Protein AF-A0A8K0KXX3-F1 (afdb_monomer)

Foldseek 3Di:
DVVVVLVVVLVVLVVDPDDFDRNDLVRCLLVLSVLRVVCVVPCVQSDPVLSVQRDPPCPPVLVSSLSNLVSSLVSVCCCCCPVVVHHPPDDGDDSNVRD

Solvent-accessible surface area (backbone atoms only — not comparable to full-atom values): 5772 Å² total; per-residue (Å²): 112,74,74,54,59,60,50,49,51,36,57,56,56,68,76,47,99,58,93,54,60,44,88,47,70,78,46,38,32,40,30,57,36,56,52,49,46,45,24,72,75,37,50,84,77,42,20,75,74,59,50,67,72,51,66,76,91,53,81,88,41,40,74,55,14,25,54,22,34,46,54,50,54,48,52,51,52,49,40,34,43,74,73,66,70,38,85,82,88,65,86,75,81,58,34,90,79,58,59

Secondary structure (DSSP, 8-state):
-HHHHHHHHHHHHTTS--SS--SSHHHHTTSHHHHHHHHHH-TTTS-HHHHTTSPS--TT-HHHHHHHHHHHHHHHHHIIIIIS-----SPPP-HHHH-

Nearest PDB structures (foldseek):
  5j8e-assembly2_B  TM=9.518E-01  e=3.336E-06  Homo sapiens
  1wix-assembly1_A  TM=8.982E-01  e=1.069E-04  Mus musculus

InterPro domains:
  IPR001715 Calponin homology domain [PS50021] (3-99)
  IPR036872 CH domain superfamily [G3DSA:1.10.418.10] (4-99)
  IPR043936 HOOK, N-terminal [PF19047] (8-99)

Radius of gyration: 13.1 Å; Cα contacts (8 Å, |Δi|>4): 102; chains: 1; bounding box: 31×33×28 Å

Organism: Ladona fulva (NCBI:txid123851)

pLDDT: mean 90.54, std 9.36, range [53.12, 98.19]

Structure (mmCIF, N/CA/C/O backbone):
data_AF-A0A8K0KXX3-F1
#
_entry.id   AF-A0A8K0KXX3-F1
#
loop_
_atom_site.group_PDB
_atom_site.id
_atom_site.type_symbol
_atom_site.label_atom_id
_atom_site.label_alt_id
_atom_site.label_comp_id
_atom_site.label_asym_id
_atom_site.label_entity_id
_atom_site.label_seq_id
_atom_site.pdbx_PDB_ins_code
_atom_site.Cartn_x
_atom_site.Cartn_y
_atom_site.Cartn_z
_atom_site.occupancy
_atom_site.B_iso_or_equiv
_atom_site.auth_seq_id
_atom_site.auth_comp_id
_atom_site.auth_asym_id
_atom_site.auth_atom_id
_atom_site.pdbx_PDB_model_num
ATOM 1 N N . MET A 1 1 ? -8.768 20.403 -5.171 1.00 53.12 1 MET A N 1
ATOM 2 C CA . MET A 1 1 ? -7.436 19.877 -5.523 1.00 53.12 1 MET A CA 1
ATOM 3 C C . MET A 1 1 ? -7.098 18.668 -4.655 1.00 53.12 1 MET A C 1
ATOM 5 O O . MET A 1 1 ? -7.176 17.582 -5.192 1.00 53.12 1 MET A O 1
ATOM 9 N N . PHE A 1 2 ? -6.911 18.791 -3.331 1.00 54.59 2 PHE A N 1
ATOM 10 C CA . PHE A 1 2 ? -6.634 17.634 -2.443 1.00 54.59 2 PHE A CA 1
ATOM 11 C C . PHE A 1 2 ? -7.691 16.506 -2.468 1.00 54.59 2 PHE A C 1
ATOM 13 O O . PHE A 1 2 ? -7.339 15.338 -2.552 1.00 54.59 2 PHE A O 1
ATOM 20 N N . LEU A 1 3 ? -8.984 16.850 -2.506 1.00 59.06 3 LEU A N 1
ATOM 21 C CA . LEU A 1 3 ? -10.077 15.861 -2.566 1.00 59.06 3 LEU A CA 1
ATOM 22 C C . LEU A 1 3 ? -10.132 15.040 -3.870 1.00 59.06 3 LEU A C 1
ATOM 24 O O . LEU A 1 3 ? -10.872 14.061 -3.930 1.00 59.06 3 LEU A O 1
ATOM 28 N N . GLU A 1 4 ? -9.434 15.453 -4.933 1.00 70.06 4 GLU A N 1
ATOM 29 C CA . GLU A 1 4 ? -9.422 14.687 -6.188 1.00 70.06 4 GLU A CA 1
ATOM 30 C C . GLU A 1 4 ? -8.363 13.585 -6.179 1.00 70.06 4 GLU A C 1
ATOM 32 O O . GLU A 1 4 ? -8.625 12.491 -6.670 1.00 70.06 4 GLU A O 1
ATOM 37 N N . GLU A 1 5 ? -7.209 13.831 -5.556 1.00 74.31 5 GLU A N 1
ATOM 38 C CA . GLU A 1 5 ? -6.121 12.851 -5.457 1.00 74.31 5 GLU A CA 1
ATOM 39 C C . GLU A 1 5 ? -6.500 11.673 -4.544 1.00 74.31 5 GLU A C 1
ATOM 41 O O . GLU A 1 5 ? -6.266 10.515 -4.887 1.00 74.31 5 GLU A O 1
ATOM 46 N N . GLU A 1 6 ? -7.173 11.945 -3.421 1.00 76.50 6 GLU A N 1
ATOM 47 C CA . GLU A 1 6 ? -7.668 10.909 -2.501 1.00 76.50 6 GLU A CA 1
ATOM 48 C C . GLU A 1 6 ? -8.710 10.002 -3.171 1.00 76.50 6 GLU A C 1
ATOM 50 O O . GLU A 1 6 ? -8.655 8.775 -3.059 1.00 76.50 6 GLU A O 1
ATOM 55 N N . LYS A 1 7 ? -9.637 10.599 -3.931 1.00 80.88 7 LYS A N 1
ATOM 56 C CA . LYS A 1 7 ? -10.639 9.851 -4.703 1.00 80.88 7 LYS A CA 1
ATOM 57 C C . LYS A 1 7 ? -10.006 9.021 -5.809 1.00 80.88 7 LYS A C 1
ATOM 59 O O . LYS A 1 7 ? -10.450 7.900 -6.042 1.00 80.88 7 LYS A O 1
ATOM 64 N N . LEU A 1 8 ? -8.982 9.551 -6.475 1.00 84.88 8 LEU A N 1
ATOM 65 C CA . LEU A 1 8 ? -8.258 8.815 -7.503 1.00 84.88 8 LEU A CA 1
ATOM 66 C C . LEU A 1 8 ? -7.624 7.547 -6.925 1.00 84.88 8 LEU A C 1
ATOM 68 O O . LEU A 1 8 ? -7.716 6.494 -7.548 1.00 84.88 8 LEU A O 1
ATOM 72 N N . MET A 1 9 ? -7.047 7.616 -5.723 1.00 85.88 9 MET A N 1
ATOM 73 C CA . MET A 1 9 ? -6.450 6.444 -5.082 1.00 85.88 9 MET A CA 1
ATOM 74 C C . MET A 1 9 ? -7.485 5.354 -4.778 1.00 85.88 9 MET A C 1
ATOM 76 O O . MET A 1 9 ? -7.230 4.184 -5.049 1.00 85.88 9 MET A O 1
ATOM 80 N N . ILE A 1 10 ? -8.672 5.729 -4.295 1.00 90.12 10 ILE A N 1
ATOM 81 C CA . ILE A 1 10 ? -9.784 4.787 -4.082 1.00 90.12 10 ILE A CA 1
ATOM 82 C C . ILE A 1 10 ? -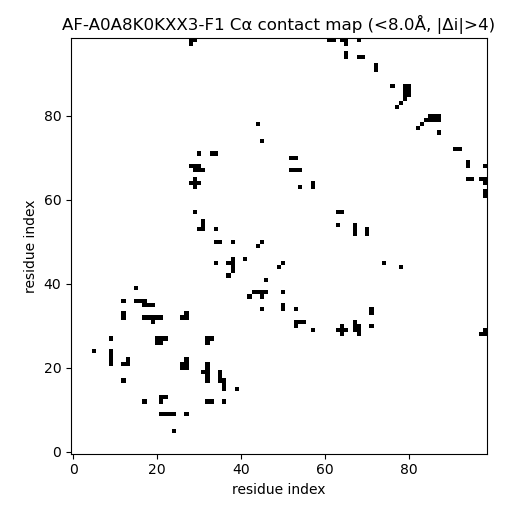10.208 4.138 -5.405 1.00 90.12 10 ILE A C 1
ATOM 84 O O . ILE A 1 10 ? -10.322 2.918 -5.481 1.00 90.12 10 ILE A O 1
ATOM 88 N N . ILE A 1 11 ? -10.389 4.935 -6.462 1.00 89.25 11 ILE A N 1
ATOM 89 C CA . ILE A 1 11 ? -10.775 4.425 -7.787 1.00 89.25 11 ILE A CA 1
ATOM 90 C C . ILE A 1 11 ? -9.716 3.460 -8.330 1.00 89.25 11 ILE A C 1
ATOM 92 O O . ILE A 1 11 ? -10.070 2.421 -8.876 1.00 89.25 11 ILE A O 1
ATOM 96 N N . ILE A 1 12 ? -8.428 3.772 -8.163 1.00 90.38 12 ILE A N 1
ATOM 97 C CA . ILE A 1 12 ? -7.333 2.884 -8.571 1.00 90.38 12 ILE A CA 1
ATOM 98 C C . ILE A 1 12 ? -7.403 1.565 -7.798 1.00 90.38 12 ILE A C 1
ATOM 100 O O . ILE A 1 12 ? -7.346 0.505 -8.415 1.00 90.38 12 ILE A O 1
ATOM 104 N N . LEU A 1 13 ? -7.576 1.604 -6.475 1.00 93.81 13 LEU A N 1
ATOM 105 C CA . LEU A 1 13 ? -7.663 0.392 -5.653 1.00 93.81 13 LEU A CA 1
ATOM 106 C C . LEU A 1 13 ? -8.850 -0.498 -6.048 1.00 93.81 13 LEU A C 1
ATOM 108 O O . LEU A 1 13 ? -8.700 -1.714 -6.072 1.00 93.81 13 LEU A O 1
ATOM 112 N N . GLN A 1 14 ? -9.973 0.094 -6.463 1.00 92.56 14 GLN A N 1
ATOM 113 C CA . GLN A 1 14 ? -11.148 -0.630 -6.967 1.00 92.56 14 GLN A CA 1
ATOM 114 C C . GLN A 1 14 ? -10.916 -1.367 -8.296 1.00 92.56 14 GLN A C 1
ATOM 116 O O . GLN A 1 14 ? -11.765 -2.155 -8.709 1.00 92.56 14 GLN A O 1
ATOM 121 N N . THR A 1 15 ? -9.803 -1.117 -8.993 1.00 94.44 15 THR A N 1
ATOM 122 C CA . THR A 1 15 ? -9.449 -1.871 -10.209 1.00 94.44 15 THR A CA 1
ATOM 123 C C . THR A 1 15 ? -8.738 -3.194 -9.917 1.00 94.44 15 THR A C 1
ATOM 125 O O . THR A 1 15 ? -8.611 -4.017 -10.823 1.00 94.44 15 THR A O 1
ATOM 128 N N . PHE A 1 16 ? -8.298 -3.408 -8.674 1.00 93.94 16 PHE A N 1
ATOM 129 C CA . PHE A 1 16 ? -7.621 -4.624 -8.232 1.00 93.94 16 PHE A CA 1
ATOM 130 C C . PHE A 1 16 ? -8.588 -5.578 -7.525 1.00 93.94 16 PHE A C 1
ATOM 132 O O . PHE A 1 16 ? -9.556 -5.155 -6.895 1.00 93.94 16 PHE A O 1
ATOM 139 N N . ASP A 1 17 ? -8.290 -6.874 -7.578 1.00 94.62 17 ASP A N 1
ATOM 140 C CA . ASP A 1 17 ? -9.075 -7.910 -6.894 1.00 94.62 17 ASP A CA 1
ATOM 141 C C . ASP A 1 17 ? -8.575 -8.098 -5.451 1.00 94.62 17 ASP A C 1
ATOM 143 O O . ASP A 1 17 ? -7.863 -9.054 -5.151 1.00 94.62 17 ASP A O 1
ATOM 147 N N . ILE A 1 18 ? -8.811 -7.108 -4.583 1.00 93.69 18 ILE A N 1
ATOM 148 C CA . ILE A 1 18 ? -8.256 -7.059 -3.218 1.00 93.69 18 ILE A CA 1
ATOM 149 C C . ILE A 1 18 ? -9.306 -7.366 -2.142 1.00 93.69 18 ILE A C 1
ATOM 151 O O . ILE A 1 18 ? -10.414 -6.834 -2.163 1.00 93.69 18 ILE A O 1
ATOM 155 N N . ASP A 1 19 ? -8.933 -8.193 -1.158 1.00 94.06 19 ASP A N 1
ATOM 156 C CA . ASP A 1 19 ? -9.858 -8.654 -0.107 1.00 94.06 19 ASP A CA 1
ATOM 157 C C . ASP A 1 19 ? -10.201 -7.583 0.940 1.00 94.06 19 ASP A C 1
ATOM 159 O O . ASP A 1 19 ? -11.243 -7.648 1.596 1.00 94.06 19 ASP A O 1
ATOM 163 N N . SER A 1 20 ? -9.288 -6.641 1.192 1.00 93.00 20 SER A N 1
ATOM 164 C CA . SER A 1 20 ? -9.491 -5.621 2.225 1.00 93.00 20 SER A CA 1
ATOM 165 C C . SER A 1 20 ? -10.483 -4.550 1.781 1.00 93.00 20 SER A C 1
ATOM 167 O O . SER A 1 20 ? -10.633 -4.272 0.593 1.00 93.00 20 SER A O 1
ATOM 169 N N . SER A 1 21 ? -11.167 -3.928 2.746 1.00 93.44 21 SER A N 1
ATOM 170 C CA . SER A 1 21 ? -12.048 -2.793 2.462 1.00 93.44 21 SER A CA 1
ATOM 171 C C . SER A 1 21 ? -11.244 -1.652 1.834 1.00 93.44 21 SER A C 1
ATOM 173 O O . SER A 1 21 ? -10.118 -1.387 2.251 1.00 93.44 21 SER A O 1
ATOM 175 N N . HIS A 1 22 ? -11.809 -0.983 0.829 1.00 94.69 22 HIS A N 1
ATOM 176 C CA . HIS A 1 22 ? -11.120 0.074 0.079 1.00 94.69 22 HIS A CA 1
ATOM 177 C C . HIS A 1 22 ? -12.096 1.073 -0.568 1.00 94.69 22 HIS A C 1
ATOM 179 O O . HIS A 1 22 ? -11.812 1.639 -1.621 1.00 94.69 22 HIS A O 1
ATOM 185 N N . ALA A 1 23 ? -13.274 1.279 0.031 1.00 91.12 23 ALA A N 1
ATOM 186 C CA . ALA A 1 23 ? -14.306 2.166 -0.515 1.00 91.12 23 ALA A CA 1
ATOM 187 C C . ALA A 1 23 ? -14.204 3.612 0.005 1.00 91.12 23 ALA A C 1
ATOM 189 O O . ALA A 1 23 ? -14.729 4.533 -0.623 1.00 91.12 23 ALA A O 1
ATOM 190 N N . THR A 1 24 ? -13.541 3.813 1.145 1.00 92.00 24 THR A N 1
ATOM 191 C CA . THR A 1 24 ? -13.399 5.103 1.833 1.00 92.00 24 THR A CA 1
ATOM 192 C C . THR A 1 24 ? -11.939 5.405 2.178 1.00 92.00 24 THR A C 1
ATOM 194 O O . THR A 1 24 ? -11.067 4.542 2.075 1.00 92.00 24 THR A O 1
ATOM 197 N N . ILE A 1 25 ? -11.657 6.641 2.600 1.00 89.56 25 ILE A N 1
ATOM 198 C CA . ILE A 1 25 ? -10.310 7.038 3.040 1.00 89.56 25 ILE A CA 1
ATOM 199 C C . ILE A 1 25 ? -9.931 6.267 4.308 1.00 89.56 25 ILE A C 1
ATOM 201 O O . ILE A 1 25 ? -8.805 5.793 4.456 1.00 89.56 25 ILE A O 1
ATOM 205 N N . GLU A 1 26 ? -10.893 6.098 5.210 1.00 90.12 26 GLU A N 1
ATOM 206 C CA . GLU A 1 26 ? -10.732 5.364 6.455 1.00 90.12 26 GLU A CA 1
ATOM 207 C C . GLU A 1 26 ? -10.344 3.908 6.196 1.00 90.12 26 GLU A C 1
ATOM 209 O O . GLU A 1 26 ? -9.450 3.400 6.878 1.00 90.12 26 GLU A O 1
ATOM 214 N N . ASP A 1 27 ? -10.953 3.277 5.187 1.00 91.62 27 ASP A N 1
ATOM 215 C CA . ASP A 1 27 ? -10.652 1.901 4.787 1.00 91.62 27 ASP A CA 1
ATOM 216 C C . ASP A 1 27 ? -9.197 1.728 4.333 1.00 91.62 27 ASP A C 1
ATOM 218 O O . ASP A 1 27 ? -8.554 0.742 4.675 1.00 91.62 27 ASP A O 1
ATOM 222 N N . ILE A 1 28 ? -8.652 2.700 3.594 1.00 92.81 28 ILE A N 1
ATOM 223 C CA . ILE A 1 28 ? -7.306 2.597 3.006 1.00 92.81 28 ILE A CA 1
ATOM 224 C C . ILE A 1 28 ? -6.204 3.165 3.915 1.00 92.81 28 ILE A C 1
ATOM 226 O O . ILE A 1 28 ? -5.018 2.931 3.674 1.00 92.81 28 ILE A O 1
ATOM 230 N N . SER A 1 29 ? -6.577 3.892 4.977 1.00 93.12 29 SER A N 1
ATOM 231 C CA . SER A 1 29 ? -5.655 4.567 5.909 1.00 93.12 29 SER A CA 1
ATOM 232 C C . SER A 1 29 ? -4.747 3.623 6.708 1.00 93.12 29 SER A C 1
ATOM 234 O O . SER A 1 29 ? -3.723 4.049 7.242 1.00 93.12 29 SER A O 1
ATOM 236 N N . ASP A 1 30 ? -5.090 2.337 6.809 1.00 94.88 30 ASP A N 1
ATOM 237 C CA . ASP A 1 30 ? -4.262 1.340 7.495 1.00 94.88 30 ASP A CA 1
ATOM 238 C C . ASP A 1 30 ? -3.184 0.701 6.601 1.00 94.88 30 ASP A C 1
ATOM 240 O O . ASP A 1 30 ? -2.318 -0.031 7.098 1.00 94.88 30 ASP A O 1
ATOM 244 N N . GLY A 1 31 ? -3.218 1.007 5.300 1.00 95.19 31 GLY A N 1
ATOM 245 C CA . GLY A 1 31 ? -2.277 0.544 4.289 1.00 95.19 31 GLY A CA 1
ATOM 246 C C . GLY A 1 31 ? -2.486 -0.892 3.797 1.00 95.19 31 GLY A C 1
ATOM 247 O O . GLY A 1 31 ? -1.747 -1.330 2.918 1.00 95.19 31 GLY A O 1
ATOM 248 N N . VAL A 1 32 ? -3.461 -1.650 4.308 1.00 97.38 32 VAL A N 1
ATOM 249 C CA . VAL A 1 32 ? -3.639 -3.064 3.925 1.00 97.38 32 VAL A CA 1
ATOM 250 C C . VAL A 1 32 ? -4.053 -3.189 2.457 1.00 97.38 32 VAL A C 1
ATOM 252 O O . VAL A 1 32 ? -3.428 -3.951 1.719 1.00 97.38 32 VAL A O 1
ATOM 255 N N . ALA A 1 33 ? -5.024 -2.387 2.012 1.00 96.69 33 ALA A N 1
ATOM 256 C CA . ALA A 1 33 ? -5.470 -2.351 0.616 1.00 96.69 33 ALA A CA 1
ATOM 257 C C . ALA A 1 33 ? -4.336 -2.006 -0.354 1.00 96.69 33 ALA A C 1
ATOM 259 O O . ALA A 1 33 ? -4.166 -2.652 -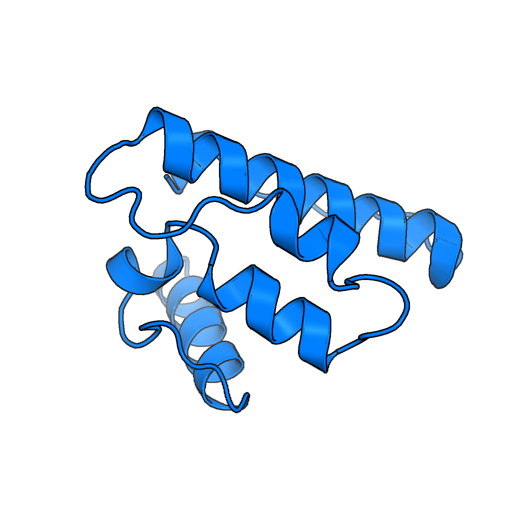1.386 1.00 96.69 33 ALA A O 1
ATOM 260 N N . MET A 1 34 ? -3.499 -1.035 0.020 1.00 96.25 34 MET A N 1
ATOM 261 C CA . MET A 1 34 ? -2.341 -0.637 -0.781 1.00 96.25 34 MET A CA 1
ATOM 262 C C . MET A 1 34 ? -1.312 -1.765 -0.882 1.00 96.25 34 MET A C 1
ATOM 264 O O . MET A 1 34 ? -0.780 -2.012 -1.959 1.00 96.25 34 MET A O 1
ATOM 268 N N . ALA A 1 35 ? -1.045 -2.476 0.215 1.00 97.81 35 ALA A N 1
ATOM 269 C CA . ALA A 1 35 ? -0.114 -3.599 0.207 1.00 97.81 35 ALA A CA 1
ATOM 270 C C . ALA A 1 35 ? -0.601 -4.744 -0.697 1.00 97.81 35 ALA A C 1
ATOM 272 O O . ALA A 1 35 ? 0.186 -5.297 -1.461 1.00 97.81 35 ALA A O 1
ATOM 273 N N . GLN A 1 36 ? -1.900 -5.062 -0.663 1.00 97.69 36 GLN A N 1
ATOM 274 C CA . GLN A 1 36 ? -2.488 -6.074 -1.546 1.00 97.69 36 GLN A CA 1
ATOM 275 C C . GLN A 1 36 ? -2.409 -5.667 -3.022 1.00 97.69 36 GLN A C 1
ATOM 277 O O . GLN A 1 36 ? -2.024 -6.486 -3.854 1.00 97.69 36 GLN A O 1
ATOM 282 N N . ALA A 1 37 ? -2.700 -4.404 -3.344 1.00 97.75 37 ALA A N 1
ATOM 283 C CA . ALA A 1 37 ? -2.558 -3.896 -4.706 1.00 97.75 37 ALA A CA 1
ATOM 284 C C . ALA A 1 37 ? -1.098 -3.961 -5.193 1.00 97.75 37 AL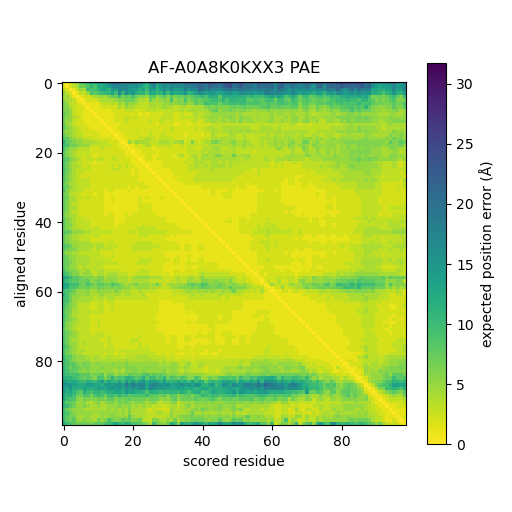A A C 1
ATOM 286 O O . ALA A 1 37 ? -0.843 -4.405 -6.308 1.00 97.75 37 ALA A O 1
ATOM 287 N N . LEU A 1 38 ? -0.125 -3.605 -4.345 1.00 97.56 38 LEU A N 1
ATOM 288 C CA . LEU A 1 38 ? 1.304 -3.724 -4.668 1.00 97.56 38 LEU A CA 1
ATOM 289 C C . LEU A 1 38 ? 1.720 -5.175 -4.952 1.00 97.56 38 LEU A C 1
ATOM 291 O O . LEU A 1 38 ? 2.441 -5.416 -5.916 1.00 97.56 38 LEU A O 1
ATOM 295 N N . ASN A 1 39 ? 1.217 -6.145 -4.181 1.00 98.00 39 ASN A N 1
ATOM 296 C CA . ASN A 1 39 ? 1.443 -7.567 -4.457 1.00 98.00 39 ASN A CA 1
ATOM 297 C C . ASN A 1 39 ? 0.852 -8.020 -5.803 1.00 98.00 39 ASN A C 1
ATOM 299 O O . ASN A 1 39 ? 1.444 -8.872 -6.456 1.00 98.00 39 ASN A O 1
ATOM 303 N N . GLN A 1 40 ? -0.264 -7.443 -6.256 1.00 97.44 40 GLN A N 1
ATOM 304 C CA . GLN A 1 40 ? -0.789 -7.727 -7.598 1.00 97.44 40 GLN A CA 1
ATOM 305 C C . GLN A 1 40 ? 0.020 -7.062 -8.714 1.00 97.44 40 GLN A C 1
ATOM 307 O O . GLN A 1 40 ? 0.100 -7.613 -9.809 1.00 97.44 40 GLN A O 1
ATOM 312 N N . ILE A 1 41 ? 0.612 -5.893 -8.450 1.00 96.38 41 ILE A N 1
ATOM 313 C CA . ILE A 1 41 ? 1.478 -5.193 -9.408 1.00 96.38 41 ILE A CA 1
ATOM 314 C C . ILE A 1 41 ? 2.764 -5.989 -9.644 1.00 96.38 41 ILE A C 1
ATOM 316 O O . ILE A 1 41 ? 3.151 -6.188 -10.794 1.00 96.38 41 ILE A O 1
ATOM 320 N N . ASP A 1 42 ? 3.413 -6.439 -8.571 1.00 97.38 42 ASP A N 1
ATOM 321 C CA . ASP A 1 42 ? 4.642 -7.227 -8.649 1.00 97.38 42 ASP A CA 1
ATOM 322 C C . ASP A 1 42 ? 4.720 -8.239 -7.486 1.00 97.38 42 ASP A C 1
ATOM 324 O O . ASP A 1 42 ? 5.183 -7.903 -6.388 1.00 97.38 42 ASP A O 1
ATOM 328 N N . PRO A 1 43 ? 4.251 -9.483 -7.696 1.00 97.19 43 PRO A N 1
ATOM 329 C CA . PRO A 1 43 ? 4.190 -10.491 -6.641 1.00 97.19 43 PRO A CA 1
ATOM 330 C C . PRO A 1 43 ? 5.557 -11.069 -6.262 1.00 97.19 43 PRO A C 1
ATOM 332 O O . PRO A 1 43 ? 5.671 -11.679 -5.197 1.00 97.19 43 PRO A O 1
ATOM 335 N N . GLU A 1 44 ? 6.579 -10.911 -7.109 1.00 96.62 44 GLU A N 1
ATOM 336 C CA . GLU A 1 44 ? 7.941 -11.357 -6.805 1.00 96.62 44 GLU A CA 1
ATOM 337 C C . GLU A 1 44 ? 8.639 -10.371 -5.865 1.00 96.62 44 GLU A C 1
ATOM 339 O O . GLU A 1 44 ? 9.355 -10.790 -4.955 1.00 96.62 44 GLU A O 1
ATOM 344 N N . TRP A 1 45 ? 8.395 -9.068 -6.042 1.00 97.50 45 TRP A N 1
ATOM 345 C CA . TRP A 1 45 ? 8.949 -8.033 -5.173 1.00 97.50 45 TRP A CA 1
ATOM 346 C C . TRP A 1 45 ? 8.162 -7.860 -3.873 1.00 97.50 45 TRP A C 1
ATOM 348 O O . TRP A 1 45 ? 8.716 -7.923 -2.771 1.00 97.50 45 TRP A O 1
ATOM 358 N N . PHE A 1 46 ? 6.850 -7.654 -3.983 1.00 98.06 46 PHE A N 1
ATOM 359 C CA . PHE A 1 46 ? 5.952 -7.466 -2.844 1.00 98.06 46 PHE A CA 1
ATOM 360 C C . PHE A 1 46 ? 5.421 -8.816 -2.361 1.00 98.06 46 PHE A C 1
ATOM 362 O O . PHE A 1 46 ? 4.217 -9.015 -2.215 1.00 98.06 46 PHE A O 1
ATOM 369 N N . ASP A 1 47 ? 6.333 -9.759 -2.142 1.00 97.69 47 ASP A N 1
ATOM 370 C CA . ASP A 1 47 ? 6.042 -11.161 -1.863 1.00 97.69 47 ASP A CA 1
ATOM 371 C C . ASP A 1 47 ? 5.339 -11.396 -0.509 1.00 97.69 47 ASP A C 1
ATOM 373 O O . ASP A 1 47 ? 5.136 -10.500 0.318 1.00 97.69 47 ASP A O 1
ATOM 377 N N . ALA A 1 48 ? 5.001 -12.658 -0.232 1.00 97.25 48 ALA A N 1
ATOM 378 C CA . ALA A 1 48 ? 4.370 -13.052 1.028 1.00 97.25 48 ALA A CA 1
ATOM 379 C C . ALA A 1 48 ? 5.195 -12.650 2.270 1.00 97.25 48 ALA A C 1
ATOM 381 O O . ALA A 1 48 ? 4.636 -12.339 3.329 1.00 97.25 48 ALA A O 1
ATOM 382 N N . ARG A 1 49 ? 6.531 -12.628 2.163 1.00 97.75 49 ARG A N 1
ATOM 383 C CA . ARG A 1 49 ? 7.415 -12.229 3.261 1.00 97.75 49 ARG A CA 1
ATOM 384 C C . ARG A 1 49 ? 7.333 -10.726 3.501 1.00 97.75 49 ARG A C 1
ATOM 386 O O . ARG A 1 49 ? 7.268 -10.315 4.662 1.00 97.75 49 ARG A O 1
ATOM 393 N N . TRP A 1 50 ? 7.330 -9.906 2.458 1.00 98.19 50 TRP A N 1
ATOM 394 C CA . TRP A 1 50 ? 7.128 -8.466 2.558 1.00 98.19 50 TRP A CA 1
ATOM 395 C C . TRP A 1 50 ? 5.734 -8.151 3.108 1.00 98.19 50 TRP A C 1
ATOM 397 O O . TRP A 1 50 ? 5.629 -7.436 4.108 1.00 98.19 50 TRP A O 1
ATOM 407 N N . MET A 1 51 ? 4.695 -8.790 2.564 1.00 97.81 51 MET A N 1
ATOM 408 C CA . MET A 1 51 ? 3.304 -8.657 3.011 1.00 97.81 51 MET A CA 1
ATOM 409 C C . MET A 1 51 ? 3.134 -8.973 4.502 1.00 97.81 51 MET A C 1
ATOM 411 O O . MET A 1 51 ? 2.421 -8.260 5.206 1.00 97.81 51 MET A O 1
ATOM 415 N N . SER A 1 52 ? 3.853 -9.970 5.037 1.00 97.44 52 SER A N 1
ATOM 416 C CA . SER A 1 52 ? 3.790 -10.340 6.464 1.00 97.44 52 SER A CA 1
ATOM 417 C C . SER A 1 52 ? 4.199 -9.219 7.439 1.00 97.44 52 SER A C 1
ATOM 419 O O . SER A 1 52 ? 3.898 -9.276 8.638 1.00 97.44 52 SER A O 1
ATOM 421 N N . LYS A 1 53 ? 4.890 -8.182 6.944 1.00 97.50 53 LYS A N 1
ATOM 422 C CA . LYS A 1 53 ? 5.295 -7.011 7.732 1.00 97.50 53 LYS A CA 1
ATOM 423 C C . LYS A 1 53 ? 4.146 -6.014 7.938 1.00 97.50 53 LYS A C 1
ATOM 425 O O . LYS A 1 53 ? 4.243 -5.169 8.838 1.00 97.50 53 LYS A O 1
ATOM 430 N N . ILE A 1 54 ? 3.089 -6.096 7.129 1.00 98.06 54 ILE A N 1
ATOM 431 C CA . ILE A 1 54 ? 1.896 -5.249 7.206 1.00 98.06 54 ILE A CA 1
ATOM 432 C C . ILE A 1 54 ? 0.912 -5.876 8.195 1.00 98.06 54 ILE A C 1
ATOM 434 O O . ILE A 1 54 ? 0.557 -7.049 8.099 1.00 98.06 54 ILE A O 1
ATOM 438 N N . LYS A 1 55 ? 0.506 -5.110 9.210 1.00 96.94 55 LYS A N 1
ATOM 439 C CA . LYS A 1 55 ? -0.411 -5.591 10.249 1.00 96.94 55 LYS A CA 1
ATOM 440 C C . LYS A 1 55 ? -1.856 -5.386 9.815 1.00 96.94 55 LYS A C 1
ATOM 442 O O . LYS A 1 55 ? -2.242 -4.262 9.525 1.00 96.94 55 LYS A O 1
ATOM 447 N N . THR A 1 56 ? -2.646 -6.452 9.834 1.00 94.88 56 THR A N 1
ATOM 448 C CA . THR A 1 56 ? -4.096 -6.413 9.611 1.00 94.88 56 THR A CA 1
ATOM 449 C C . THR A 1 56 ? -4.846 -6.263 10.937 1.00 94.88 56 THR A C 1
ATOM 451 O O . THR A 1 56 ? -4.278 -6.481 12.010 1.00 94.88 56 THR A O 1
ATOM 454 N N . GLY A 1 57 ? -6.122 -5.864 10.885 1.00 91.62 57 GLY A N 1
ATOM 455 C CA . GLY A 1 57 ? -6.977 -5.789 12.079 1.00 91.62 57 GLY A CA 1
ATOM 456 C C . GLY A 1 57 ? -6.523 -4.751 13.112 1.00 91.62 57 GLY A C 1
ATOM 457 O O . GLY A 1 57 ? -6.749 -4.923 14.307 1.00 91.62 57 GLY A O 1
ATOM 458 N N . VAL A 1 58 ? -5.860 -3.677 12.670 1.00 89.56 58 VAL A N 1
ATOM 459 C CA . VAL A 1 58 ? -5.266 -2.660 13.559 1.00 89.56 58 VAL A CA 1
ATOM 460 C C . VAL A 1 58 ? -6.295 -1.709 14.183 1.00 89.56 58 VAL A C 1
ATOM 462 O O . VAL A 1 58 ? -5.960 -0.962 15.107 1.00 89.56 58 VAL A O 1
ATOM 465 N N . GLY A 1 59 ? -7.546 -1.7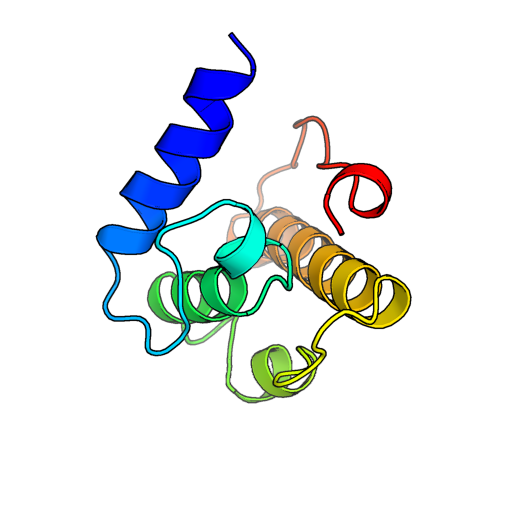41 13.713 1.00 87.31 59 GLY A N 1
ATOM 466 C CA . GLY A 1 59 ? -8.647 -0.929 14.230 1.00 87.31 59 GLY A CA 1
ATOM 467 C C . GLY A 1 59 ? -8.316 0.565 14.220 1.00 87.31 59 GLY A C 1
ATOM 468 O O . GLY A 1 59 ? -7.811 1.099 13.236 1.00 87.31 59 GLY A O 1
ATOM 469 N N . SER A 1 60 ? -8.556 1.245 15.341 1.00 88.88 60 SER A N 1
ATOM 470 C CA . SER A 1 60 ? -8.254 2.673 15.527 1.00 88.88 60 SER A CA 1
ATOM 471 C C . SER A 1 60 ? -6.817 2.956 15.990 1.00 88.88 60 SER A C 1
ATOM 473 O O . SER A 1 60 ? -6.505 4.079 16.391 1.00 88.88 60 SER A O 1
ATOM 475 N N . SER A 1 61 ? -5.919 1.963 15.963 1.00 94.69 61 SER A N 1
ATOM 476 C CA . SER A 1 61 ? -4.531 2.140 16.398 1.00 94.69 61 SER A CA 1
ATOM 477 C C . SER A 1 61 ? -3.722 2.955 15.387 1.00 94.69 61 SER A C 1
ATOM 479 O O . SER A 1 61 ? -2.999 2.407 14.553 1.00 94.69 61 SER A O 1
ATOM 481 N N . TRP A 1 62 ? -3.785 4.279 15.530 1.00 94.81 62 TRP A N 1
ATOM 482 C CA . TRP A 1 62 ? -2.994 5.260 14.778 1.00 94.81 62 TRP A CA 1
ATOM 483 C C . TRP A 1 62 ? -1.521 4.839 14.635 1.00 94.81 62 TRP A C 1
ATOM 485 O O . TRP A 1 62 ? -0.954 4.822 13.547 1.00 94.81 62 TRP A O 1
ATOM 495 N N . ARG A 1 63 ? -0.879 4.408 15.733 1.00 96.25 63 ARG A N 1
ATOM 496 C CA . ARG A 1 63 ? 0.545 4.022 15.706 1.00 96.25 63 ARG A CA 1
ATOM 497 C C . ARG A 1 63 ? 0.818 2.838 14.775 1.00 96.25 63 ARG A C 1
ATOM 499 O O . ARG A 1 63 ? 1.876 2.804 14.149 1.00 96.25 63 ARG A O 1
ATOM 506 N N . LEU A 1 64 ? -0.094 1.868 14.706 1.00 96.12 64 LEU A N 1
ATOM 507 C CA . LEU A 1 64 ? 0.054 0.703 13.833 1.00 96.12 64 LEU A CA 1
ATOM 508 C C . LEU A 1 64 ? -0.251 1.057 12.375 1.00 96.12 64 LEU A C 1
ATOM 510 O O . LEU A 1 64 ? 0.519 0.648 11.509 1.00 96.12 64 LEU A O 1
ATOM 514 N N . LYS A 1 65 ? -1.275 1.881 12.119 1.00 96.19 65 LYS A N 1
ATOM 515 C CA . LYS A 1 65 ? -1.571 2.420 10.782 1.00 96.19 65 LYS A CA 1
ATOM 516 C C . LYS A 1 65 ? -0.369 3.159 10.195 1.00 96.19 65 LYS A C 1
ATOM 518 O O . LYS A 1 65 ? 0.163 2.763 9.163 1.00 96.19 65 LYS A O 1
ATOM 523 N N . VAL A 1 66 ? 0.181 4.127 10.933 1.00 96.44 66 VAL A N 1
ATOM 524 C CA . VAL A 1 66 ? 1.406 4.848 10.538 1.00 96.44 66 VAL A CA 1
ATOM 525 C C . VAL A 1 66 ? 2.581 3.893 10.318 1.00 96.44 66 VAL A C 1
ATOM 527 O O . VAL A 1 66 ? 3.370 4.078 9.393 1.00 96.44 66 VAL A O 1
ATOM 530 N N . SER A 1 67 ? 2.726 2.861 11.158 1.00 97.56 67 SER A N 1
ATOM 531 C CA . SER A 1 67 ? 3.787 1.863 10.985 1.00 97.56 67 SER A CA 1
ATOM 532 C C . SER A 1 67 ? 3.627 1.056 9.698 1.00 97.56 67 SER A C 1
ATOM 534 O O . SER A 1 67 ? 4.638 0.695 9.102 1.00 97.56 67 SER A O 1
ATOM 536 N N . ASN A 1 68 ? 2.407 0.740 9.267 1.00 98.06 68 ASN A N 1
ATOM 537 C CA . ASN A 1 68 ? 2.165 0.083 7.983 1.00 98.06 68 ASN A CA 1
ATOM 538 C C . ASN A 1 68 ? 2.489 1.019 6.818 1.00 98.06 68 ASN A C 1
ATOM 540 O O . ASN A 1 68 ? 3.278 0.652 5.952 1.00 98.06 68 ASN A O 1
ATOM 544 N N . LEU A 1 69 ? 1.969 2.247 6.848 1.00 97.06 69 LEU A N 1
ATOM 545 C CA . LEU A 1 69 ? 2.176 3.244 5.794 1.00 97.06 69 LEU A CA 1
ATOM 546 C C . LEU A 1 69 ? 3.659 3.538 5.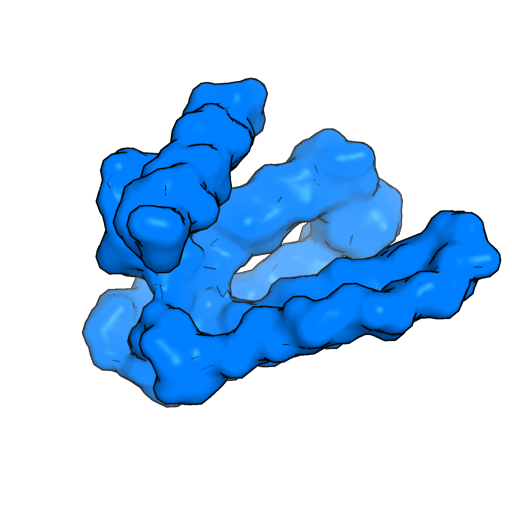547 1.00 97.06 69 LEU A C 1
ATOM 548 O O . LEU A 1 69 ? 4.089 3.620 4.401 1.00 97.06 69 LEU A O 1
ATOM 552 N N . LYS A 1 70 ? 4.473 3.614 6.607 1.00 96.69 70 LYS A N 1
ATOM 553 C CA . LYS A 1 70 ? 5.931 3.757 6.464 1.00 96.69 70 LYS A CA 1
ATOM 554 C C . LYS A 1 70 ? 6.566 2.602 5.691 1.00 96.69 70 LYS A C 1
ATOM 556 O O . LYS A 1 70 ? 7.367 2.857 4.803 1.00 96.69 70 LYS A O 1
ATOM 561 N N . LYS A 1 71 ? 6.168 1.356 5.973 1.00 97.88 71 LYS A N 1
ATOM 562 C CA . LYS A 1 71 ? 6.688 0.176 5.260 1.00 97.88 71 LYS A CA 1
ATOM 563 C C . LYS A 1 71 ? 6.272 0.158 3.792 1.00 97.88 71 LYS A C 1
ATOM 565 O O . LYS A 1 71 ? 7.035 -0.312 2.959 1.00 97.88 71 LYS A O 1
ATOM 570 N N . ILE A 1 72 ? 5.079 0.664 3.486 1.00 97.06 72 ILE A N 1
ATOM 571 C CA . ILE A 1 72 ? 4.589 0.803 2.110 1.00 97.06 72 ILE A CA 1
ATOM 572 C C . ILE A 1 72 ? 5.426 1.836 1.359 1.00 97.06 72 ILE A C 1
ATOM 574 O O . ILE A 1 72 ? 5.944 1.533 0.291 1.00 97.06 72 ILE A O 1
ATOM 578 N N . ILE A 1 73 ? 5.619 3.022 1.943 1.00 94.94 73 ILE A N 1
ATOM 579 C CA . ILE A 1 73 ? 6.442 4.082 1.343 1.00 94.94 73 ILE A CA 1
ATOM 580 C C . ILE A 1 73 ? 7.876 3.590 1.120 1.00 94.94 73 ILE A C 1
ATOM 582 O O . ILE A 1 73 ? 8.419 3.791 0.039 1.00 94.94 73 ILE A O 1
ATOM 586 N N . GLU A 1 74 ? 8.479 2.937 2.116 1.00 94.94 74 GLU A N 1
ATOM 587 C CA . GLU A 1 74 ? 9.815 2.338 1.998 1.00 94.94 74 GLU A CA 1
ATOM 588 C C . GLU A 1 74 ? 9.850 1.275 0.893 1.00 94.94 74 GLU A C 1
ATOM 590 O O . GLU A 1 74 ? 10.673 1.374 -0.007 1.00 94.94 74 GLU A O 1
ATOM 595 N N . GLY A 1 75 ? 8.900 0.335 0.876 1.00 95.50 75 GLY A N 1
ATOM 596 C CA . GLY A 1 75 ? 8.843 -0.717 -0.142 1.00 95.50 75 GLY A CA 1
ATOM 597 C C . GLY A 1 75 ? 8.690 -0.193 -1.572 1.00 95.50 75 GLY A C 1
ATOM 598 O O . GLY A 1 75 ? 9.291 -0.752 -2.485 1.00 95.50 75 GLY A O 1
ATOM 599 N N . ILE A 1 76 ? 7.925 0.886 -1.774 1.00 94.62 76 ILE A N 1
ATOM 600 C CA . ILE A 1 76 ? 7.804 1.550 -3.079 1.00 94.62 76 ILE A CA 1
ATOM 601 C C . ILE A 1 76 ? 9.120 2.236 -3.451 1.00 94.62 76 ILE A C 1
ATOM 603 O O . ILE A 1 76 ? 9.574 2.103 -4.581 1.00 94.62 76 ILE A O 1
ATOM 607 N N . VAL A 1 77 ? 9.749 2.965 -2.528 1.00 92.69 77 VAL A N 1
ATOM 608 C CA . VAL A 1 77 ? 11.036 3.626 -2.797 1.00 92.69 77 VAL A CA 1
ATOM 609 C C . VAL A 1 77 ? 12.095 2.602 -3.201 1.00 92.69 77 VAL A C 1
ATOM 611 O O . VAL A 1 77 ? 12.753 2.799 -4.223 1.00 92.69 77 VAL A O 1
ATOM 614 N N . ASP A 1 78 ? 12.206 1.509 -2.447 1.00 93.56 78 ASP A N 1
ATOM 615 C CA . ASP A 1 78 ? 13.146 0.426 -2.731 1.00 93.56 78 ASP A CA 1
ATOM 616 C C . ASP A 1 78 ? 12.822 -0.218 -4.090 1.00 93.56 78 ASP A C 1
ATOM 618 O O . ASP A 1 78 ? 13.720 -0.444 -4.892 1.00 93.56 78 ASP A O 1
ATOM 622 N N . TYR A 1 79 ? 11.539 -0.423 -4.417 1.00 94.88 79 TYR A N 1
ATOM 623 C CA . TYR A 1 79 ? 11.125 -0.951 -5.723 1.00 94.88 79 TYR A CA 1
ATOM 624 C C . TYR A 1 79 ? 11.588 -0.076 -6.893 1.00 94.88 79 TYR A C 1
ATOM 626 O O . TYR A 1 79 ? 12.142 -0.573 -7.876 1.00 94.88 79 TYR A O 1
ATOM 634 N N . TYR A 1 80 ? 11.397 1.241 -6.790 1.00 92.06 80 TYR A N 1
ATOM 635 C CA . TYR A 1 80 ? 11.849 2.173 -7.823 1.00 92.06 80 TYR A CA 1
ATOM 636 C C . TYR A 1 80 ? 13.365 2.107 -8.012 1.00 92.06 80 TYR A C 1
ATOM 638 O O . TYR A 1 80 ? 13.835 2.094 -9.148 1.00 92.06 80 TYR A O 1
ATOM 646 N N . GLN A 1 81 ? 14.119 2.057 -6.916 1.00 91.31 81 GLN A N 1
ATOM 647 C CA . GLN A 1 81 ? 15.577 2.096 -6.955 1.00 91.31 81 GLN A CA 1
ATOM 648 C C . GLN A 1 81 ? 16.181 0.772 -7.420 1.00 91.31 81 GLN A C 1
ATOM 650 O O . GLN A 1 81 ? 16.993 0.769 -8.342 1.00 91.31 81 GLN A O 1
ATOM 655 N N . ASP A 1 82 ? 15.757 -0.335 -6.824 1.00 92.69 82 ASP A N 1
ATOM 656 C CA . ASP A 1 82 ? 16.436 -1.622 -6.956 1.00 92.69 82 ASP A CA 1
ATOM 657 C C . ASP A 1 82 ? 15.847 -2.483 -8.080 1.00 92.69 82 ASP A C 1
ATOM 659 O O . ASP A 1 82 ? 16.587 -3.200 -8.753 1.00 92.69 82 ASP A O 1
ATOM 663 N N . SER A 1 83 ? 14.530 -2.405 -8.313 1.00 90.56 83 SER A N 1
ATOM 664 C CA . SER A 1 83 ? 13.874 -3.150 -9.397 1.00 90.56 83 SER A CA 1
ATOM 665 C C . SER A 1 83 ? 13.859 -2.342 -10.695 1.00 90.56 83 SER A C 1
ATOM 667 O O . SER A 1 83 ? 14.311 -2.808 -11.743 1.00 90.56 83 SER A O 1
ATOM 669 N N . LEU A 1 84 ? 13.401 -1.086 -10.634 1.00 88.81 84 LEU A N 1
ATOM 670 C CA . LEU A 1 84 ? 13.222 -0.260 -11.834 1.00 88.81 84 LEU A CA 1
ATOM 671 C C . LEU A 1 84 ? 14.472 0.540 -12.231 1.00 88.81 84 LEU A C 1
ATOM 673 O O . LEU A 1 84 ? 14.505 1.091 -13.331 1.00 88.81 84 LEU A O 1
ATOM 677 N N . ASN A 1 85 ? 15.502 0.598 -11.378 1.00 88.56 85 ASN A N 1
ATOM 678 C CA . ASN A 1 85 ? 16.694 1.438 -11.568 1.00 88.56 85 ASN A CA 1
ATOM 679 C C . ASN A 1 85 ? 16.357 2.924 -11.815 1.00 88.56 85 ASN A C 1
ATOM 681 O O . ASN A 1 85 ? 17.036 3.624 -12.568 1.00 88.56 85 ASN A O 1
ATOM 685 N N . LEU A 1 86 ? 15.294 3.416 -11.174 1.00 86.38 86 LEU A N 1
ATOM 686 C CA . LEU A 1 86 ? 14.829 4.797 -11.232 1.00 86.38 86 LEU A CA 1
ATOM 687 C C . LEU A 1 86 ? 15.155 5.526 -9.927 1.00 86.38 86 LEU A C 1
ATOM 689 O O . LEU A 1 86 ? 14.986 5.000 -8.828 1.00 86.38 86 LEU A O 1
ATOM 693 N N . HIS A 1 87 ? 15.578 6.785 -10.029 1.00 77.19 87 HIS A N 1
ATOM 694 C CA . HIS A 1 87 ? 15.638 7.661 -8.861 1.00 77.19 87 HIS A CA 1
ATOM 695 C C . HIS A 1 87 ? 14.259 8.259 -8.588 1.00 77.19 87 HIS A C 1
ATOM 697 O O . HIS A 1 87 ? 13.673 8.959 -9.412 1.00 77.19 87 HIS A O 1
ATOM 703 N N . ALA A 1 88 ? 13.728 7.936 -7.412 1.00 71.19 88 ALA A N 1
ATOM 704 C CA . ALA A 1 88 ? 12.473 8.461 -6.910 1.00 71.19 88 ALA A CA 1
ATOM 705 C C . ALA A 1 88 ? 12.628 9.934 -6.484 1.00 71.19 88 ALA A C 1
ATOM 707 O O . ALA A 1 88 ? 12.822 10.223 -5.304 1.00 71.19 88 ALA A O 1
ATOM 708 N N . ASP A 1 89 ? 12.498 10.863 -7.434 1.00 71.44 89 ASP A N 1
ATOM 709 C CA . ASP A 1 89 ? 12.516 12.317 -7.186 1.00 71.44 89 ASP A CA 1
ATOM 710 C C . ASP A 1 89 ? 11.119 12.890 -6.850 1.00 71.44 89 ASP A C 1
ATOM 712 O O . ASP A 1 89 ? 10.827 14.062 -7.092 1.00 71.44 89 ASP A O 1
ATOM 716 N N . PHE A 1 90 ? 10.217 12.071 -6.296 1.00 74.62 90 PHE A N 1
ATOM 717 C CA . PHE A 1 90 ? 8.865 12.496 -5.919 1.00 74.62 90 PHE A CA 1
ATOM 718 C C . PHE A 1 90 ? 8.754 12.877 -4.434 1.00 74.62 90 PHE A C 1
ATOM 720 O O . PHE A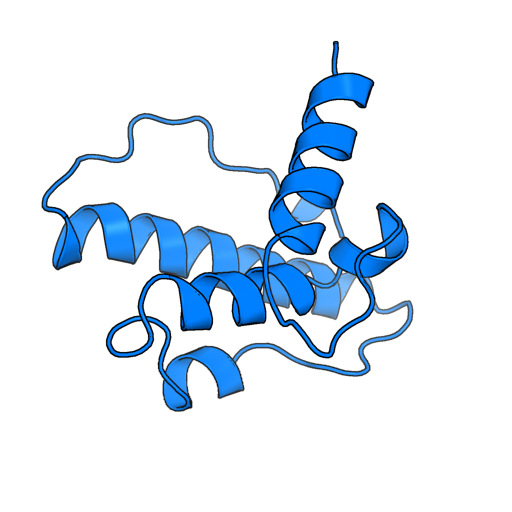 1 90 ? 9.484 12.381 -3.572 1.00 74.62 90 PHE A O 1
ATOM 727 N N . VAL A 1 91 ? 7.790 13.750 -4.115 1.00 79.94 91 VAL A N 1
ATOM 728 C CA . VAL A 1 91 ? 7.455 14.102 -2.727 1.00 79.94 91 VAL A CA 1
ATOM 729 C C . VAL A 1 91 ? 6.901 12.865 -2.026 1.00 79.94 91 VAL A C 1
ATOM 731 O O . VAL A 1 91 ? 5.850 12.349 -2.399 1.00 79.94 91 VAL A O 1
ATOM 734 N N . ARG A 1 92 ? 7.608 12.382 -1.000 1.00 83.69 92 ARG A N 1
ATOM 735 C CA . ARG A 1 92 ? 7.176 11.204 -0.242 1.00 83.69 92 ARG A CA 1
ATOM 736 C C . A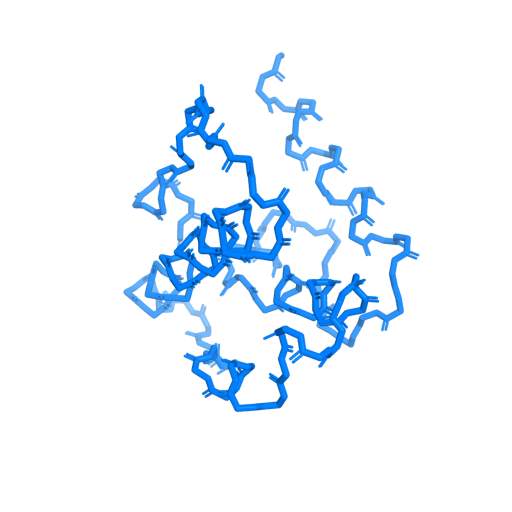RG A 1 92 ? 5.904 11.517 0.561 1.00 83.69 92 ARG A C 1
ATOM 738 O O . ARG A 1 92 ? 5.877 12.550 1.237 1.00 83.69 92 ARG A O 1
ATOM 745 N N . PRO A 1 93 ? 4.887 10.636 0.545 1.00 86.31 93 PRO A N 1
ATOM 746 C CA . PRO A 1 93 ? 3.705 10.800 1.382 1.00 86.31 93 PRO A CA 1
ATOM 747 C C . PRO A 1 93 ? 4.072 10.875 2.868 1.00 86.31 93 PRO A C 1
ATOM 749 O O . PRO A 1 93 ? 4.943 10.148 3.348 1.00 86.31 93 PRO A O 1
ATOM 752 N N . ASP A 1 94 ? 3.393 11.741 3.617 1.00 88.69 94 ASP A N 1
ATOM 753 C CA . ASP A 1 94 ? 3.600 11.858 5.058 1.00 88.69 94 ASP A CA 1
ATOM 754 C C . ASP A 1 94 ? 2.691 10.870 5.795 1.00 88.69 94 ASP A C 1
ATOM 756 O O . ASP A 1 94 ? 1.522 11.150 6.061 1.00 88.69 94 ASP A O 1
ATOM 760 N N . ALA A 1 95 ? 3.241 9.710 6.159 1.00 88.81 95 ALA A N 1
ATOM 761 C CA . ALA A 1 95 ? 2.512 8.690 6.912 1.00 88.81 95 ALA A CA 1
ATOM 762 C C . ALA A 1 95 ? 1.889 9.229 8.216 1.00 88.81 95 ALA A C 1
ATOM 764 O O . ALA A 1 95 ? 0.854 8.728 8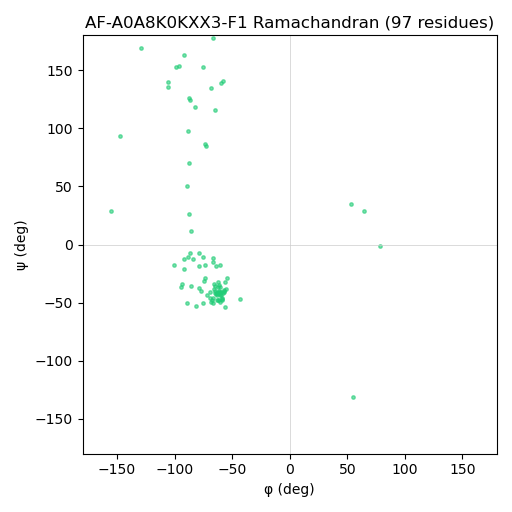.642 1.00 88.81 95 ALA A O 1
ATOM 765 N N . VAL A 1 96 ? 2.487 10.254 8.842 1.00 88.12 96 VAL A N 1
ATOM 766 C CA . VAL A 1 96 ? 2.002 10.875 10.090 1.00 88.12 96 VAL A CA 1
ATOM 767 C C . VAL A 1 96 ? 0.845 11.846 9.839 1.00 88.12 96 VAL A C 1
ATOM 769 O O . VAL A 1 96 ? 0.231 12.316 10.788 1.00 88.12 96 VAL A O 1
ATOM 772 N N . LYS A 1 97 ? 0.509 12.149 8.586 1.00 86.50 97 LYS A N 1
ATOM 773 C CA . LYS A 1 97 ? -0.710 12.895 8.242 1.00 86.50 97 LYS A CA 1
ATOM 774 C C . LYS A 1 97 ? -1.846 11.997 7.756 1.00 86.50 97 LYS A C 1
ATOM 776 O O . LYS A 1 97 ? -2.979 12.456 7.743 1.00 86.50 97 LYS A O 1
ATOM 781 N N . ILE A 1 98 ? -1.536 10.760 7.362 1.00 81.56 98 ILE A N 1
ATOM 782 C CA . ILE A 1 98 ? -2.490 9.824 6.746 1.00 81.56 98 ILE A CA 1
ATOM 783 C C . ILE A 1 98 ? -3.139 8.869 7.764 1.00 81.56 98 ILE A C 1
ATOM 785 O O . ILE A 1 98 ? -4.290 8.498 7.559 1.00 81.56 98 ILE A O 1
AT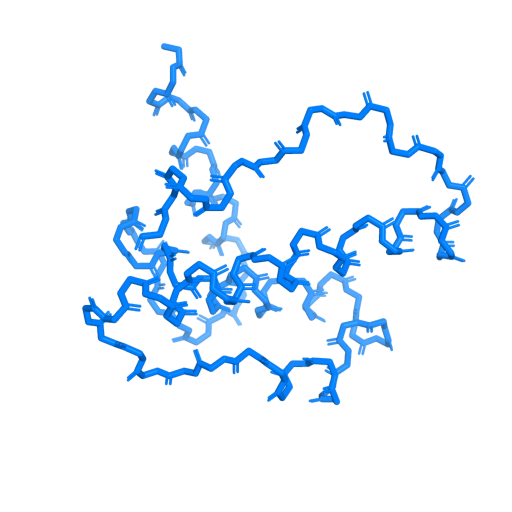OM 789 N N . GLY A 1 99 ? -2.384 8.413 8.777 1.00 66.75 99 GLY A N 1
ATOM 790 C CA . GLY A 1 99 ? -2.767 7.290 9.659 1.00 66.75 99 GLY A CA 1
ATOM 791 C C . GLY A 1 99 ? -3.979 7.490 10.571 1.00 66.75 99 GLY A C 1
ATOM 792 O O . GLY A 1 99 ? -4.148 6.621 11.456 1.00 66.75 99 GLY A O 1
#

Mean predicted aligned error: 4.18 Å

Sequence (99 aa):
MFLEEEKLMIIILQTFDIDSSHATIEDISDGVAMAQALNQIDPEWFDARWMSKIKTGVGSSWRLKVSNLKKIIEGIVDYYQDSLNLHADFVRPDAVKIG